Protein AF-A0A258JMI0-F1 (afdb_monomer_lite)

pLDDT: mean 79.86, std 10.84, range [43.72, 93.88]

Sequence (176 aa):
MKISEAKYNTIFIDKFSANETQFHSEFARIIKEYGYSEEIKIDFYKTAFKQIIKSYDEFANKNEFNYNYIANMYNIFIDALIVDNISTRDIELDLAEFISKKPSSFLNSDAFIPDNKYYNQNTKYGRKKAREQAMRNYQNGSPKYRAEQDNIKLWVTIIVLIFVAVFYWLKSKLEG

Foldseek 3Di:
DDQDPVLLLCLCCVVLVHDSVVLVVVVVVQCVVPNDDPVSVVVSSVVSLVVSLVVLVVPDPLDVVSLVSSLVSLVSVLVSCVVVPHDCVVSVVVSVVSVVPNPCVNVPVLPQDQDDDQFDCVDPVSVVVVVVSVVVSLVVHRPVVVVVVVVVVVVVVVVVVVVVVVVVVVVVVVVD

Radius of gyration: 26.85 Å; chains: 1; bounding box: 51×44×91 Å

Structure (mmCIF, N/CA/C/O backbone):
data_AF-A0A258JMI0-F1
#
_entry.id   AF-A0A258JMI0-F1
#
loop_
_atom_site.group_PDB
_atom_site.id
_atom_site.type_symbol
_atom_site.label_atom_id
_atom_site.label_alt_id
_atom_site.label_comp_id
_atom_site.label_asym_id
_atom_site.label_entity_id
_atom_site.label_seq_id
_atom_site.pdbx_PDB_ins_code
_atom_site.Cartn_x
_atom_site.Cartn_y
_atom_site.Cartn_z
_atom_site.occupancy
_atom_site.B_iso_or_equiv
_atom_site.auth_seq_id
_atom_site.auth_comp_id
_atom_site.auth_asym_id
_atom_site.auth_atom_id
_atom_site.pdbx_PDB_model_num
ATOM 1 N N . MET A 1 1 ? -23.131 6.864 10.864 1.00 55.34 1 MET A N 1
ATOM 2 C CA . MET A 1 1 ? -22.465 6.215 9.712 1.00 55.34 1 MET A CA 1
ATOM 3 C C . MET A 1 1 ? -21.737 4.994 10.249 1.00 55.34 1 MET A C 1
ATOM 5 O O . MET A 1 1 ? -21.308 5.082 11.388 1.00 55.34 1 MET A O 1
ATOM 9 N N . LYS A 1 2 ? -21.702 3.857 9.543 1.00 62.00 2 LYS A N 1
ATOM 10 C CA . LYS A 1 2 ? -21.038 2.640 10.043 1.00 62.00 2 LYS A CA 1
ATOM 11 C C . LYS A 1 2 ? -19.778 2.380 9.235 1.00 62.00 2 LYS A C 1
ATOM 13 O O . LYS A 1 2 ? -19.871 2.066 8.053 1.00 62.00 2 LYS A O 1
ATOM 18 N N . ILE A 1 3 ? -18.633 2.467 9.884 1.00 66.19 3 ILE A N 1
ATOM 19 C CA . ILE A 1 3 ? -17.345 2.044 9.362 1.00 66.19 3 ILE A CA 1
ATOM 20 C C . ILE A 1 3 ? -17.305 0.530 9.299 1.00 66.19 3 ILE A C 1
ATOM 22 O O . ILE A 1 3 ? -17.565 -0.168 10.285 1.00 66.19 3 ILE A O 1
ATOM 26 N N . SER A 1 4 ? -16.934 0.016 8.131 1.00 78.50 4 SER A N 1
ATOM 27 C CA . SER A 1 4 ? -16.693 -1.409 7.953 1.00 78.50 4 SER A CA 1
ATOM 28 C C . SER A 1 4 ? -15.372 -1.799 8.614 1.00 78.50 4 SER A C 1
ATOM 30 O O . SER A 1 4 ? -14.307 -1.644 8.028 1.00 78.50 4 SER A O 1
ATOM 32 N N . GLU A 1 5 ? -15.436 -2.321 9.840 1.00 76.69 5 GLU A N 1
ATOM 33 C CA . GLU A 1 5 ? -14.255 -2.771 10.595 1.00 76.69 5 GLU A CA 1
ATOM 34 C C . GLU A 1 5 ? -13.388 -3.734 9.787 1.00 76.69 5 GLU A C 1
ATOM 36 O O . GLU A 1 5 ? -12.180 -3.555 9.671 1.00 76.69 5 GLU A O 1
ATOM 41 N N . ALA A 1 6 ? -14.043 -4.704 9.145 1.00 83.38 6 ALA A N 1
ATOM 42 C CA . ALA A 1 6 ? -13.390 -5.692 8.306 1.00 83.38 6 ALA A CA 1
ATOM 43 C C . ALA A 1 6 ? -12.595 -5.034 7.171 1.00 83.38 6 ALA A C 1
ATOM 45 O O . ALA A 1 6 ? -11.452 -5.403 6.939 1.00 83.38 6 ALA A O 1
ATOM 46 N N . LYS A 1 7 ? -13.157 -4.014 6.510 1.00 83.69 7 LYS A N 1
ATOM 47 C CA . LYS A 1 7 ? -12.486 -3.298 5.417 1.00 83.69 7 LYS A CA 1
ATOM 48 C C . LYS A 1 7 ? -11.201 -2.620 5.891 1.00 83.69 7 LYS A C 1
ATOM 50 O O . LYS A 1 7 ? -10.174 -2.769 5.234 1.00 83.69 7 LYS A O 1
ATOM 55 N N . TYR A 1 8 ? -11.236 -1.900 7.014 1.00 86.00 8 TYR A N 1
ATOM 56 C CA . TYR A 1 8 ? -10.031 -1.244 7.532 1.00 86.00 8 TYR A CA 1
ATOM 57 C C . TYR A 1 8 ? -9.019 -2.270 8.033 1.00 86.00 8 TYR A C 1
ATOM 59 O O . TYR A 1 8 ? -7.849 -2.160 7.685 1.00 86.00 8 TYR A O 1
ATOM 67 N N . ASN A 1 9 ? -9.450 -3.313 8.743 1.00 84.25 9 ASN A N 1
ATOM 68 C CA . ASN A 1 9 ? -8.551 -4.378 9.191 1.00 84.25 9 ASN A CA 1
ATOM 69 C C . ASN A 1 9 ? -7.850 -5.048 8.000 1.00 84.25 9 ASN A C 1
ATOM 71 O O . ASN A 1 9 ? -6.634 -5.195 8.020 1.00 84.25 9 ASN A O 1
ATOM 75 N N . THR A 1 10 ? -8.576 -5.350 6.920 1.00 86.88 10 THR A N 1
ATOM 76 C CA . THR A 1 10 ? -7.999 -5.845 5.661 1.00 86.88 10 THR A CA 1
ATOM 77 C C . THR A 1 10 ? -6.978 -4.868 5.076 1.00 86.88 10 THR A C 1
ATOM 79 O O . THR A 1 10 ? -5.925 -5.290 4.609 1.00 86.88 10 THR A O 1
ATOM 82 N N . ILE A 1 11 ? -7.231 -3.557 5.109 1.00 87.06 11 ILE A N 1
ATOM 83 C CA . ILE A 1 11 ? -6.248 -2.565 4.649 1.00 87.06 11 ILE A CA 1
ATOM 84 C C . ILE A 1 11 ? -4.974 -2.634 5.501 1.00 87.06 11 ILE A C 1
ATOM 86 O O . ILE A 1 11 ? -3.879 -2.738 4.951 1.00 87.06 11 ILE A O 1
ATOM 90 N N . PHE A 1 12 ? -5.096 -2.638 6.827 1.00 85.50 12 PHE A N 1
ATOM 91 C CA . PHE A 1 12 ? -3.939 -2.687 7.720 1.00 85.50 12 PHE A CA 1
ATOM 92 C C . PHE A 1 12 ? -3.149 -3.989 7.584 1.00 85.50 12 PHE A C 1
ATOM 94 O O . PHE A 1 12 ? -1.931 -3.955 7.419 1.00 85.50 12 PHE A O 1
ATOM 101 N N . ILE A 1 13 ? -3.833 -5.128 7.606 1.00 83.06 13 ILE A N 1
ATOM 102 C CA . ILE A 1 13 ? -3.207 -6.450 7.601 1.00 83.06 13 ILE A CA 1
ATOM 103 C C . ILE A 1 13 ? -2.677 -6.780 6.201 1.00 83.06 13 ILE A C 1
ATOM 105 O O . ILE A 1 13 ? -1.485 -7.029 6.038 1.00 83.06 13 ILE A O 1
ATOM 109 N N . ASP A 1 14 ? -3.520 -6.701 5.169 1.00 81.25 14 ASP A N 1
ATOM 110 C CA . ASP A 1 14 ? -3.170 -7.214 3.840 1.00 81.25 14 ASP A CA 1
ATOM 111 C C . ASP A 1 14 ? -2.443 -6.182 2.981 1.00 81.25 14 ASP A C 1
ATOM 113 O O . ASP A 1 14 ? -1.528 -6.525 2.231 1.00 81.25 14 ASP A O 1
ATOM 117 N N . LYS A 1 15 ? -2.866 -4.912 3.031 1.00 79.38 15 LYS A N 1
ATOM 118 C CA . LYS A 1 15 ? -2.265 -3.860 2.192 1.00 79.38 15 LYS A CA 1
ATOM 119 C C . LYS A 1 15 ? -1.055 -3.240 2.859 1.00 79.38 15 LYS A C 1
ATOM 121 O O . LYS A 1 15 ? -0.088 -2.936 2.166 1.00 79.38 15 LYS A O 1
ATOM 126 N N . PHE A 1 16 ? -1.099 -3.059 4.176 1.00 81.50 16 PHE A N 1
ATOM 127 C CA . PHE A 1 16 ? -0.031 -2.396 4.918 1.00 81.50 16 PHE A CA 1
ATOM 128 C C . PHE A 1 16 ? 0.886 -3.352 5.679 1.00 81.50 16 PHE A C 1
ATOM 130 O O . PHE A 1 16 ? 1.858 -2.893 6.272 1.00 81.50 16 PHE A O 1
ATOM 137 N N . SER A 1 17 ? 0.637 -4.666 5.599 1.00 79.50 17 SER A N 1
ATOM 138 C CA . SER A 1 17 ? 1.459 -5.700 6.246 1.00 79.50 17 SER A CA 1
ATOM 139 C C . SER A 1 17 ? 1.631 -5.471 7.754 1.00 79.50 17 SER A C 1
ATOM 141 O O . SER A 1 17 ? 2.685 -5.762 8.323 1.00 79.50 17 SER A O 1
ATOM 143 N N . ALA A 1 18 ? 0.608 -4.913 8.405 1.00 75.25 18 ALA A N 1
ATOM 144 C CA . ALA A 1 18 ? 0.616 -4.652 9.835 1.00 75.25 18 ALA A CA 1
ATOM 145 C C . ALA A 1 18 ? 0.469 -5.952 10.640 1.00 75.25 18 ALA A C 1
ATOM 147 O O . ALA A 1 18 ? -0.135 -6.928 10.196 1.00 75.25 18 ALA A O 1
ATOM 148 N N . ASN A 1 19 ? 0.991 -5.949 11.866 1.00 84.25 19 ASN A N 1
ATOM 149 C CA . ASN A 1 19 ? 0.820 -7.065 12.788 1.00 84.25 19 ASN A CA 1
ATOM 150 C C . ASN A 1 19 ? -0.614 -7.081 13.344 1.00 84.25 19 ASN A C 1
ATOM 152 O O . ASN A 1 19 ? -0.974 -6.240 14.169 1.00 84.25 19 ASN A O 1
ATOM 156 N N . GLU A 1 20 ? -1.406 -8.061 12.907 1.00 80.12 20 GLU A N 1
ATOM 157 C CA . GLU A 1 20 ? -2.807 -8.242 13.303 1.00 80.12 20 GLU A CA 1
ATOM 158 C C . GLU A 1 20 ? -2.989 -8.300 14.826 1.00 80.12 20 GLU A C 1
ATOM 160 O O . GLU A 1 20 ? -3.845 -7.610 15.381 1.00 80.12 20 GLU A O 1
ATOM 165 N N . THR A 1 21 ? -2.153 -9.079 15.518 1.00 80.75 21 THR A N 1
ATOM 166 C CA . THR A 1 21 ? -2.252 -9.265 16.970 1.00 80.75 21 THR A CA 1
ATOM 167 C C . THR A 1 21 ? -2.055 -7.950 17.712 1.00 80.75 21 THR A C 1
ATOM 169 O O . THR A 1 21 ? -2.851 -7.622 18.589 1.00 80.75 21 THR A O 1
ATOM 172 N N . GLN A 1 22 ? -1.020 -7.186 17.350 1.00 82.69 22 GLN A N 1
ATOM 173 C CA . GLN A 1 22 ? -0.733 -5.893 17.980 1.00 82.69 22 GLN A CA 1
ATOM 174 C C . GLN A 1 22 ? -1.838 -4.874 17.699 1.00 82.69 22 GLN A C 1
ATOM 176 O O . GLN A 1 22 ? -2.261 -4.143 18.594 1.00 82.69 22 GLN A O 1
ATOM 181 N N . PHE A 1 23 ? -2.335 -4.850 16.465 1.00 85.38 23 PHE A N 1
ATOM 182 C CA . PHE A 1 23 ? -3.389 -3.939 16.054 1.00 85.38 23 PHE A CA 1
ATOM 183 C C . PHE A 1 23 ? -4.688 -4.181 16.837 1.00 85.38 23 PHE A C 1
ATOM 185 O O . PHE A 1 23 ? -5.231 -3.261 17.449 1.00 85.38 23 PHE A O 1
ATOM 192 N N . HIS A 1 24 ? -5.151 -5.431 16.897 1.00 84.56 24 HIS A N 1
ATOM 193 C CA . HIS A 1 24 ? -6.362 -5.780 17.637 1.00 84.56 24 HIS A CA 1
ATOM 194 C C . HIS A 1 24 ? -6.199 -5.600 19.153 1.00 84.56 24 HIS A C 1
ATOM 196 O O . HIS A 1 24 ? -7.140 -5.149 19.810 1.00 84.56 24 HIS A O 1
ATOM 202 N N . SER A 1 25 ? -5.022 -5.900 19.722 1.00 86.69 25 SER A N 1
ATOM 203 C CA . SER A 1 25 ? -4.783 -5.693 21.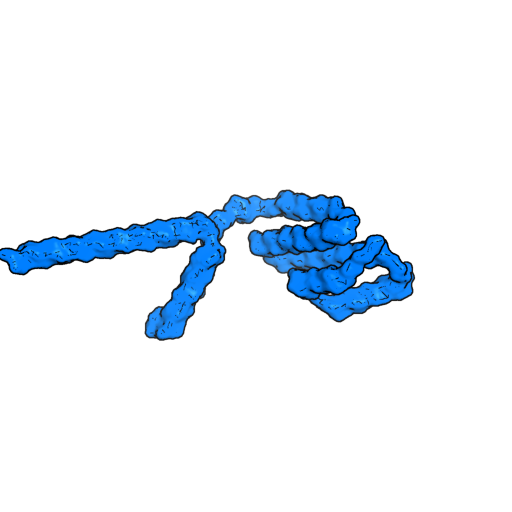155 1.00 86.69 25 SER A CA 1
ATOM 204 C C . SER A 1 25 ? -4.822 -4.218 21.545 1.00 86.69 25 SER A C 1
ATOM 206 O O . SER A 1 25 ? -5.418 -3.872 22.565 1.00 86.69 25 SER A O 1
ATOM 208 N N . GLU A 1 26 ? -4.232 -3.342 20.728 1.00 86.44 26 GLU A N 1
ATOM 209 C CA . GLU A 1 26 ? -4.255 -1.899 20.977 1.00 86.44 26 GLU A CA 1
ATOM 210 C C . GLU A 1 26 ? -5.657 -1.321 20.814 1.00 86.44 26 GLU A C 1
ATOM 212 O O . GLU A 1 26 ? -6.092 -0.522 21.643 1.00 86.44 26 GLU A O 1
ATOM 217 N N . PHE A 1 27 ? -6.409 -1.782 19.812 1.00 86.38 27 PHE A N 1
ATOM 218 C CA . PHE A 1 27 ? -7.797 -1.365 19.662 1.00 86.38 27 PHE A CA 1
ATOM 219 C C . PHE A 1 27 ? -8.631 -1.755 20.886 1.00 86.38 27 PHE A C 1
ATOM 221 O O . PHE A 1 27 ? -9.297 -0.910 21.482 1.00 86.38 27 PHE A O 1
ATOM 228 N N . ALA A 1 28 ? -8.536 -3.013 21.329 1.00 88.94 28 ALA A N 1
ATOM 229 C CA . ALA A 1 28 ? -9.245 -3.492 22.513 1.00 88.94 28 ALA A CA 1
ATOM 230 C C . ALA A 1 28 ? -8.880 -2.693 23.777 1.00 88.94 28 ALA A C 1
ATOM 232 O O . ALA A 1 28 ? -9.755 -2.392 24.593 1.00 88.94 28 ALA A O 1
ATOM 233 N N . ARG A 1 29 ? -7.604 -2.315 23.928 1.00 90.88 29 ARG A N 1
ATOM 234 C CA . ARG A 1 29 ? -7.133 -1.463 25.027 1.00 90.88 29 ARG A CA 1
ATOM 235 C C . ARG A 1 29 ? -7.783 -0.079 24.989 1.00 90.88 29 ARG A C 1
ATOM 237 O O . ARG A 1 29 ? -8.327 0.347 26.004 1.00 90.88 29 ARG A O 1
ATOM 244 N N . ILE A 1 30 ? -7.795 0.586 23.835 1.00 84.81 30 ILE A N 1
ATOM 245 C CA . ILE A 1 30 ? -8.394 1.921 23.671 1.00 84.81 30 ILE A CA 1
ATOM 246 C C . ILE A 1 30 ? -9.897 1.891 23.959 1.00 84.81 30 ILE A C 1
ATOM 248 O O . ILE A 1 30 ? -10.396 2.740 24.693 1.00 84.81 30 ILE A O 1
ATOM 252 N N . ILE A 1 31 ? -10.616 0.881 23.461 1.00 90.06 31 ILE A N 1
ATOM 253 C CA . ILE A 1 31 ? -12.048 0.725 23.750 1.00 90.06 31 ILE A CA 1
ATOM 254 C C . ILE A 1 31 ? -12.300 0.524 25.249 1.00 90.06 31 ILE A C 1
ATOM 256 O O . ILE A 1 31 ? -13.277 1.044 25.785 1.00 90.06 31 ILE A O 1
ATOM 260 N N . LYS A 1 32 ? -11.418 -0.196 25.951 1.00 89.56 32 LYS A N 1
ATOM 261 C CA . LYS A 1 32 ? -11.518 -0.373 27.404 1.00 89.56 32 LYS A CA 1
ATOM 262 C C . LYS A 1 32 ? -11.271 0.930 28.172 1.00 89.56 32 LYS A C 1
ATOM 264 O O . LYS A 1 32 ? -11.924 1.154 29.186 1.00 89.56 32 LYS A O 1
ATOM 269 N N . GLU A 1 33 ? -10.323 1.748 27.725 1.00 89.12 33 GLU A N 1
ATOM 270 C CA . GLU A 1 33 ? -9.931 2.995 28.395 1.00 89.12 33 GLU A CA 1
ATOM 271 C C . GLU A 1 33 ? -10.929 4.139 28.149 1.00 89.12 33 GLU A C 1
ATOM 273 O O . GLU A 1 33 ? -11.230 4.893 29.073 1.00 89.12 33 GLU A O 1
ATOM 278 N N . TYR A 1 34 ? -11.471 4.248 26.934 1.00 84.62 34 TYR A N 1
ATOM 279 C CA . TYR A 1 34 ? -12.234 5.422 26.490 1.00 84.62 34 TYR A CA 1
ATOM 280 C C . TYR A 1 34 ? -13.684 5.120 26.083 1.00 84.62 34 TYR A C 1
ATOM 282 O O . TYR A 1 34 ? -14.459 6.041 25.828 1.00 84.62 34 TYR A O 1
ATOM 290 N N . GLY A 1 35 ? -14.078 3.844 26.057 1.00 84.88 35 GLY A N 1
ATOM 291 C CA . GLY A 1 35 ? -15.371 3.403 25.538 1.00 84.88 35 GLY A CA 1
ATOM 292 C C . GLY A 1 35 ? -15.391 3.292 24.011 1.00 84.88 35 GLY A C 1
ATOM 293 O O . GLY A 1 35 ? -14.487 3.745 23.311 1.00 84.88 35 GLY A O 1
ATOM 294 N N . TYR A 1 36 ? -16.437 2.654 23.478 1.00 88.00 36 TYR A N 1
ATOM 295 C CA . TYR A 1 36 ? -16.634 2.551 22.033 1.00 88.00 36 TYR A CA 1
ATOM 296 C C . TYR A 1 36 ? -17.445 3.733 21.507 1.00 88.00 36 TYR A C 1
ATOM 298 O O . TYR A 1 36 ? -18.614 3.901 21.859 1.00 88.00 36 TYR A O 1
ATOM 306 N N . SER A 1 37 ? -16.843 4.499 20.600 1.00 87.75 37 SER A N 1
ATOM 307 C CA . SER A 1 37 ? -17.541 5.431 19.719 1.00 87.75 37 SER A CA 1
ATOM 308 C C . SER A 1 37 ? -16.992 5.321 18.298 1.00 87.75 37 SER A C 1
ATOM 310 O O . SER A 1 37 ? -15.872 4.856 18.072 1.00 87.75 37 SER A O 1
ATOM 312 N N . GLU A 1 38 ? -17.792 5.754 17.326 1.00 85.12 38 GLU A N 1
ATOM 313 C CA . GLU A 1 38 ? -17.370 5.768 15.924 1.00 85.12 38 GLU A CA 1
ATOM 314 C C . GLU A 1 38 ? -16.188 6.725 15.700 1.00 85.12 38 GLU A C 1
ATOM 316 O O . GLU A 1 38 ? -15.287 6.432 14.923 1.00 85.12 38 GLU A O 1
ATOM 321 N N . GLU A 1 39 ? -16.157 7.838 16.432 1.00 87.56 39 GLU A N 1
ATOM 322 C CA . GLU A 1 39 ? -15.077 8.828 16.394 1.00 87.56 39 GLU A CA 1
ATOM 323 C C . GLU A 1 39 ? -13.758 8.228 16.892 1.00 87.56 39 GLU A C 1
ATOM 325 O O . GLU A 1 39 ? -12.750 8.307 16.195 1.00 87.56 39 GLU A O 1
ATOM 330 N N . ILE A 1 40 ? -13.782 7.523 18.030 1.00 86.81 40 ILE A N 1
ATOM 331 C CA . ILE A 1 40 ? -12.604 6.829 18.579 1.00 86.81 40 ILE A CA 1
ATOM 332 C C . ILE A 1 40 ? -12.087 5.780 17.593 1.00 86.81 40 ILE A C 1
ATOM 334 O O . ILE A 1 40 ? -10.880 5.614 17.422 1.00 86.81 40 ILE A O 1
ATOM 338 N N . LYS A 1 41 ? -12.993 5.078 16.908 1.00 86.62 41 LYS A N 1
ATOM 339 C CA . LYS A 1 41 ? -12.631 4.090 15.891 1.00 86.62 41 LYS A CA 1
ATOM 340 C C . LYS A 1 41 ? -11.948 4.732 14.681 1.00 86.62 41 LYS A C 1
ATOM 342 O O . LYS A 1 41 ? -10.926 4.220 14.225 1.00 86.62 41 LYS A O 1
ATOM 347 N N . ILE A 1 42 ? -12.465 5.858 14.183 1.00 88.38 42 ILE A N 1
ATOM 348 C CA . ILE A 1 42 ? -11.826 6.630 13.101 1.00 88.38 42 ILE A CA 1
ATOM 349 C C . ILE A 1 42 ? -10.433 7.084 13.525 1.00 88.38 42 ILE A C 1
ATOM 351 O O . ILE A 1 42 ? -9.471 6.895 12.777 1.00 88.38 42 ILE A O 1
ATOM 355 N N . ASP A 1 43 ? -10.324 7.663 14.716 1.00 89.19 43 ASP A N 1
ATOM 356 C CA . ASP A 1 43 ? -9.069 8.197 15.235 1.00 89.19 43 ASP A CA 1
ATOM 357 C C . ASP A 1 43 ? -8.030 7.100 15.433 1.00 89.19 43 ASP A C 1
ATOM 359 O O . ASP A 1 43 ? -6.863 7.286 15.078 1.00 89.19 43 ASP A O 1
ATOM 363 N N . PHE A 1 44 ? -8.449 5.927 15.909 1.00 90.62 44 PHE A N 1
ATOM 364 C CA . PHE A 1 44 ? -7.585 4.760 15.991 1.00 90.62 44 PHE A CA 1
ATOM 365 C C . PHE A 1 44 ? -7.032 4.368 14.616 1.00 90.62 44 PHE A C 1
ATOM 367 O O . PHE A 1 44 ? -5.816 4.253 14.461 1.00 90.62 44 PHE A O 1
ATOM 374 N N . TYR A 1 45 ? -7.889 4.234 13.597 1.00 89.75 45 TYR A N 1
ATOM 375 C CA . TYR A 1 45 ? -7.440 3.892 12.245 1.00 89.75 45 TYR A CA 1
ATOM 376 C C . TYR A 1 45 ? -6.500 4.947 11.661 1.00 89.75 45 TYR A C 1
ATOM 378 O O . TYR A 1 45 ? -5.441 4.603 11.136 1.00 89.75 45 TYR A O 1
ATOM 386 N N . LYS A 1 46 ? -6.833 6.235 11.781 1.00 90.69 46 LYS A N 1
ATOM 387 C CA . LYS A 1 46 ? -5.961 7.324 11.313 1.00 90.69 46 LYS A CA 1
ATOM 388 C C . LYS A 1 46 ? -4.605 7.298 12.022 1.00 90.69 46 LYS A C 1
ATOM 390 O O . LYS A 1 46 ? -3.572 7.450 11.372 1.00 90.69 46 LYS A O 1
ATOM 395 N N . THR A 1 47 ? -4.594 7.069 13.332 1.00 91.19 47 THR A N 1
ATOM 396 C CA . THR A 1 47 ? -3.365 7.019 14.136 1.00 91.19 47 THR A CA 1
ATOM 397 C C . THR A 1 47 ? -2.500 5.818 13.767 1.00 91.19 47 THR A C 1
ATOM 399 O O . THR A 1 47 ? -1.301 5.974 13.533 1.00 91.19 47 THR A O 1
ATOM 402 N N . ALA A 1 48 ? -3.097 4.632 13.646 1.00 90.50 48 ALA A N 1
ATOM 403 C CA . ALA A 1 48 ? -2.388 3.426 13.235 1.00 90.50 48 ALA A CA 1
ATOM 404 C C . ALA A 1 48 ? -1.774 3.579 11.838 1.00 90.50 48 ALA A C 1
ATOM 406 O O . ALA A 1 48 ? -0.614 3.223 11.628 1.00 90.50 48 ALA A O 1
ATOM 407 N N . PHE A 1 49 ? -2.516 4.177 10.901 1.00 92.12 49 PHE A N 1
ATOM 408 C CA . PHE A 1 49 ? -2.013 4.483 9.563 1.00 92.12 49 PHE A CA 1
ATOM 409 C C . PHE A 1 49 ? -0.791 5.399 9.617 1.00 92.12 49 PHE A C 1
ATOM 411 O O . PHE A 1 49 ? 0.257 5.054 9.072 1.00 92.12 49 PHE A O 1
ATOM 418 N N . LYS A 1 50 ? -0.886 6.519 10.340 1.00 90.94 50 LYS A N 1
ATOM 419 C CA . LYS A 1 50 ? 0.228 7.465 10.498 1.00 90.94 50 LYS A CA 1
ATOM 420 C C . LYS A 1 50 ? 1.468 6.805 11.091 1.00 90.94 50 LYS A C 1
ATOM 422 O O . LYS A 1 50 ? 2.574 7.054 10.618 1.00 90.94 50 LYS A O 1
ATOM 427 N N . GLN A 1 51 ? 1.292 5.938 12.086 1.00 87.25 51 GLN A N 1
ATOM 428 C CA . GLN A 1 51 ? 2.406 5.224 12.702 1.00 87.25 51 GLN A CA 1
ATOM 429 C C . GLN A 1 51 ? 3.091 4.272 11.716 1.00 87.25 51 GLN A C 1
ATOM 431 O O . GLN A 1 51 ? 4.319 4.240 11.659 1.00 87.25 51 GLN A O 1
ATOM 436 N N . ILE A 1 52 ? 2.318 3.542 10.907 1.00 86.12 52 ILE A N 1
ATOM 437 C CA . ILE A 1 52 ? 2.859 2.660 9.867 1.00 86.12 52 ILE A CA 1
ATOM 438 C C . ILE A 1 52 ? 3.640 3.465 8.830 1.00 86.12 52 ILE A C 1
ATOM 440 O O . ILE A 1 52 ? 4.782 3.118 8.536 1.00 86.12 52 ILE A O 1
ATOM 444 N N . ILE A 1 53 ? 3.063 4.554 8.311 1.00 87.56 53 ILE A N 1
ATOM 445 C CA . ILE A 1 53 ? 3.748 5.409 7.334 1.00 87.56 53 ILE A CA 1
ATOM 446 C C . ILE A 1 53 ? 5.044 5.969 7.913 1.00 87.56 53 ILE A C 1
ATOM 448 O O . ILE A 1 53 ? 6.073 5.910 7.248 1.00 87.56 53 ILE A O 1
ATOM 452 N N . LYS A 1 54 ? 5.020 6.448 9.160 1.00 85.62 54 LYS A N 1
ATOM 453 C CA . LYS A 1 54 ? 6.214 6.946 9.846 1.00 85.62 54 LYS A CA 1
ATOM 454 C C . LYS A 1 54 ? 7.303 5.876 9.932 1.00 85.62 54 LYS A C 1
ATOM 456 O O . LYS A 1 54 ? 8.445 6.148 9.582 1.00 85.62 54 LYS A O 1
ATOM 461 N N . SER A 1 55 ? 6.957 4.657 10.348 1.00 79.12 55 SER A N 1
ATOM 462 C CA . SER A 1 55 ? 7.917 3.551 10.381 1.00 79.12 55 SER A CA 1
ATOM 463 C C . SER A 1 55 ? 8.466 3.244 8.987 1.00 79.12 55 SER A C 1
ATOM 465 O O . SER A 1 55 ? 9.672 3.084 8.831 1.00 79.12 55 SER A O 1
ATOM 467 N N . TYR A 1 56 ? 7.623 3.217 7.954 1.00 75.38 56 TYR A N 1
ATOM 468 C CA . TYR A 1 56 ? 8.105 3.030 6.586 1.00 75.38 56 TYR A CA 1
ATOM 469 C C . TYR A 1 56 ? 9.032 4.156 6.129 1.00 75.38 56 TYR A C 1
ATOM 471 O O . TYR A 1 56 ? 10.046 3.852 5.518 1.00 75.38 56 TYR A O 1
ATOM 479 N N . ASP A 1 57 ? 8.742 5.418 6.437 1.00 72.81 57 ASP A N 1
ATOM 480 C CA . ASP A 1 57 ? 9.602 6.554 6.078 1.00 72.81 57 ASP A CA 1
ATOM 481 C C . ASP A 1 57 ? 10.966 6.500 6.798 1.00 72.81 57 ASP A C 1
ATOM 483 O O . ASP A 1 57 ? 12.000 6.825 6.217 1.00 72.81 57 ASP A O 1
ATOM 487 N N . GLU A 1 58 ? 10.993 6.005 8.041 1.00 75.44 58 GLU A N 1
ATOM 488 C CA . GLU A 1 58 ? 12.218 5.815 8.831 1.00 75.44 58 GLU A CA 1
ATOM 489 C C . GLU A 1 58 ? 13.063 4.613 8.363 1.00 75.44 58 GLU A C 1
ATOM 491 O O . GLU A 1 58 ? 14.294 4.695 8.344 1.00 75.44 58 GLU A O 1
ATOM 496 N N . PHE A 1 59 ? 12.430 3.497 7.976 1.00 60.44 59 PHE A N 1
ATOM 497 C CA . PHE A 1 59 ? 13.115 2.258 7.569 1.00 60.44 59 PHE A CA 1
ATOM 498 C C . PHE A 1 59 ? 13.361 2.141 6.062 1.00 60.44 59 PHE A C 1
ATOM 500 O O . PHE A 1 59 ? 14.203 1.348 5.626 1.00 60.44 59 PHE A O 1
ATOM 507 N N . ALA A 1 60 ? 12.638 2.897 5.240 1.00 56.31 60 ALA A N 1
ATOM 508 C CA . ALA A 1 60 ? 12.830 2.886 3.805 1.00 56.31 60 ALA A CA 1
ATOM 509 C C . ALA A 1 60 ? 14.206 3.462 3.466 1.00 56.31 60 ALA A C 1
ATOM 511 O O . ALA A 1 60 ? 14.468 4.655 3.613 1.00 56.31 60 ALA A O 1
ATOM 512 N N . ASN A 1 61 ? 15.071 2.626 2.883 1.00 55.62 61 ASN A N 1
ATOM 513 C CA . ASN A 1 61 ? 16.143 3.128 2.029 1.00 55.62 61 ASN A CA 1
ATOM 514 C C . ASN A 1 61 ? 15.495 4.114 1.055 1.00 55.62 61 ASN A C 1
ATOM 516 O O . ASN A 1 61 ? 14.594 3.705 0.321 1.00 55.62 61 ASN A O 1
ATOM 520 N N . LYS A 1 62 ? 15.898 5.391 1.102 1.00 65.75 62 LYS A N 1
ATOM 521 C CA . LYS A 1 62 ? 15.359 6.486 0.282 1.00 65.75 62 LYS A CA 1
ATOM 522 C C . LYS A 1 62 ? 15.589 6.175 -1.198 1.00 65.75 62 LYS A C 1
ATOM 524 O O . LYS A 1 62 ? 16.526 6.674 -1.813 1.00 65.75 62 LYS A O 1
ATOM 529 N N . ASN A 1 63 ? 14.758 5.311 -1.759 1.00 67.88 63 ASN A N 1
ATOM 530 C CA . ASN A 1 63 ? 14.708 4.942 -3.157 1.00 67.88 63 ASN A CA 1
ATOM 531 C C . ASN A 1 63 ? 13.290 5.203 -3.672 1.00 67.88 63 ASN A C 1
ATOM 533 O O . ASN A 1 63 ? 12.327 5.286 -2.906 1.00 67.88 63 ASN A O 1
ATOM 537 N N . GLU A 1 64 ? 13.163 5.359 -4.982 1.00 69.56 64 GLU A N 1
ATOM 538 C CA . GLU A 1 64 ? 11.892 5.757 -5.576 1.00 69.56 64 GLU A CA 1
ATOM 539 C C . GLU A 1 64 ? 10.787 4.710 -5.392 1.00 69.56 64 GLU A C 1
ATOM 541 O O . GLU A 1 64 ? 9.614 5.060 -5.281 1.00 69.56 64 GLU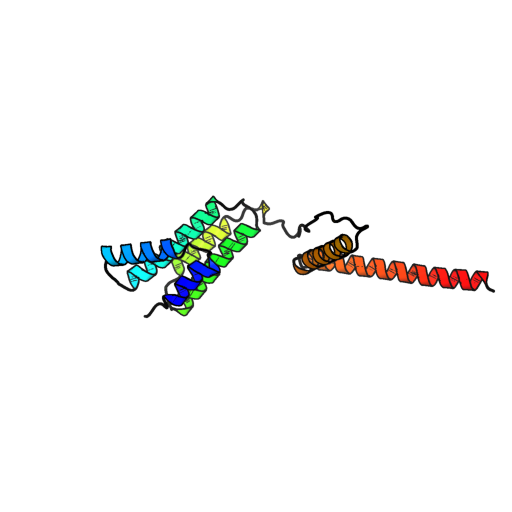 A O 1
ATOM 546 N N . PHE A 1 65 ? 11.148 3.427 -5.317 1.00 71.94 65 PHE A N 1
ATOM 547 C CA . PHE A 1 65 ? 10.184 2.358 -5.078 1.00 71.94 65 PHE A CA 1
ATOM 548 C C . PHE A 1 65 ? 9.455 2.552 -3.745 1.00 71.94 65 PHE A C 1
ATOM 550 O O . PHE A 1 65 ? 8.227 2.560 -3.719 1.00 71.94 65 PHE A O 1
ATOM 557 N N . ASN A 1 66 ? 10.198 2.777 -2.658 1.00 76.50 66 ASN A N 1
ATOM 558 C CA . ASN A 1 66 ? 9.611 3.009 -1.340 1.00 76.50 66 ASN A CA 1
ATOM 559 C C . ASN A 1 66 ? 8.787 4.299 -1.310 1.00 76.50 66 ASN A C 1
ATOM 561 O O . ASN A 1 66 ? 7.723 4.344 -0.700 1.00 76.50 66 ASN A O 1
ATOM 565 N N . TYR A 1 67 ? 9.245 5.323 -2.028 1.00 79.81 67 TYR A N 1
ATOM 566 C CA . TYR A 1 67 ? 8.520 6.577 -2.159 1.00 79.81 67 TYR A CA 1
ATOM 567 C C . TYR A 1 67 ? 7.146 6.395 -2.823 1.00 79.81 67 TYR A C 1
ATOM 569 O O . TYR A 1 67 ? 6.115 6.787 -2.276 1.00 79.81 67 TYR A O 1
ATOM 577 N N . ASN A 1 68 ? 7.121 5.744 -3.988 1.00 81.31 68 ASN A N 1
ATOM 578 C CA . ASN A 1 68 ? 5.888 5.460 -4.721 1.00 81.31 68 ASN A CA 1
ATOM 579 C C . ASN A 1 68 ? 4.982 4.493 -3.944 1.00 81.31 68 ASN A C 1
ATOM 581 O O . ASN A 1 68 ? 3.760 4.616 -4.003 1.00 81.31 68 ASN A O 1
ATOM 585 N N . TYR A 1 69 ? 5.568 3.557 -3.195 1.00 82.94 69 TYR A N 1
ATOM 586 C CA . TYR A 1 69 ? 4.830 2.646 -2.326 1.00 82.94 69 TYR A CA 1
ATOM 587 C C . TYR A 1 69 ? 4.086 3.396 -1.214 1.00 82.94 69 TYR A C 1
ATOM 589 O O . TYR A 1 69 ? 2.880 3.207 -1.068 1.00 82.94 69 TYR A O 1
ATOM 597 N N . ILE A 1 70 ? 4.761 4.301 -0.497 1.00 85.62 70 ILE A N 1
ATOM 598 C CA . ILE A 1 70 ? 4.140 5.133 0.546 1.00 85.62 70 ILE A CA 1
ATOM 599 C C . ILE A 1 70 ? 3.026 6.007 -0.048 1.00 85.62 70 ILE A C 1
ATOM 601 O O . ILE A 1 70 ? 1.917 6.026 0.483 1.00 85.62 70 ILE A O 1
ATOM 605 N N . ALA A 1 71 ? 3.266 6.667 -1.187 1.00 86.50 71 ALA A N 1
ATOM 606 C CA . ALA A 1 71 ? 2.234 7.458 -1.867 1.00 86.50 71 ALA A CA 1
ATOM 607 C C . ALA A 1 71 ? 1.004 6.610 -2.248 1.00 86.50 71 ALA A C 1
ATOM 609 O O . ALA A 1 71 ? -0.137 7.037 -2.079 1.00 86.50 71 ALA A O 1
ATOM 610 N N . ASN A 1 72 ? 1.218 5.378 -2.714 1.00 84.06 72 ASN A N 1
ATOM 611 C CA . ASN A 1 72 ? 0.133 4.450 -3.013 1.00 84.06 72 ASN A CA 1
ATOM 612 C C . ASN A 1 72 ? -0.639 4.018 -1.751 1.00 84.06 72 ASN A C 1
ATOM 614 O O . ASN A 1 72 ? -1.860 3.888 -1.805 1.00 84.06 72 ASN A O 1
ATOM 618 N N . MET A 1 73 ? 0.035 3.834 -0.610 1.00 87.88 73 MET A N 1
ATOM 619 C CA . MET A 1 73 ? -0.632 3.531 0.665 1.00 87.88 73 MET A CA 1
ATOM 620 C C . MET A 1 73 ? -1.565 4.662 1.113 1.00 87.88 73 MET A C 1
ATOM 622 O O . MET A 1 73 ? -2.687 4.380 1.533 1.00 87.88 73 MET A O 1
ATOM 626 N N . TYR A 1 74 ? -1.143 5.923 0.967 1.00 90.69 74 TYR A N 1
ATOM 627 C CA . TYR A 1 74 ? -2.008 7.083 1.204 1.00 90.69 74 TYR A CA 1
ATOM 628 C C . TYR A 1 74 ? -3.263 7.050 0.333 1.00 90.69 74 TYR A C 1
ATOM 630 O O . TYR A 1 74 ? -4.364 7.168 0.864 1.00 90.69 74 TYR A O 1
ATOM 638 N N . ASN A 1 75 ? -3.117 6.829 -0.977 1.00 89.06 75 ASN A N 1
ATOM 639 C CA . ASN A 1 75 ? -4.260 6.779 -1.893 1.00 89.06 75 ASN A CA 1
ATOM 640 C C . ASN A 1 75 ? -5.248 5.662 -1.523 1.00 89.06 75 ASN A C 1
ATOM 642 O O . ASN A 1 75 ? -6.443 5.919 -1.419 1.00 89.06 75 ASN A O 1
ATOM 646 N N . ILE A 1 76 ? -4.755 4.452 -1.223 1.00 88.38 76 ILE A N 1
ATOM 647 C CA . ILE A 1 76 ? -5.602 3.330 -0.774 1.00 88.38 76 ILE A CA 1
ATOM 648 C C . ILE A 1 76 ? -6.402 3.707 0.482 1.00 88.38 76 ILE A C 1
ATOM 650 O O . ILE A 1 76 ? -7.577 3.354 0.600 1.00 88.38 76 ILE A O 1
ATOM 654 N N . PHE A 1 77 ? -5.775 4.406 1.431 1.00 91.44 77 PHE A N 1
ATOM 655 C CA . PHE A 1 77 ? -6.441 4.811 2.666 1.00 91.44 77 PHE A CA 1
ATOM 656 C C . PHE A 1 77 ? -7.466 5.932 2.436 1.00 91.44 77 PHE A C 1
ATOM 658 O O . PHE A 1 77 ? -8.572 5.863 2.969 1.00 91.44 77 PHE A O 1
ATOM 665 N N . ILE A 1 78 ? -7.136 6.927 1.608 1.00 91.00 78 ILE A N 1
ATOM 666 C CA . ILE A 1 78 ? -8.046 8.011 1.206 1.00 91.00 78 ILE A CA 1
ATOM 667 C C . ILE A 1 78 ? -9.290 7.434 0.523 1.00 91.00 78 ILE A C 1
ATOM 669 O O . ILE A 1 78 ? -10.405 7.742 0.940 1.00 91.00 78 ILE A O 1
ATOM 673 N N . ASP A 1 79 ? -9.121 6.534 -0.447 1.00 87.69 79 ASP A N 1
ATOM 674 C CA . ASP A 1 79 ? -10.237 5.889 -1.150 1.00 87.69 79 ASP A CA 1
ATOM 675 C C . ASP A 1 79 ? -11.160 5.143 -0.179 1.00 87.69 79 ASP A C 1
ATOM 677 O O . ASP A 1 79 ? -12.389 5.201 -0.282 1.00 87.69 79 ASP A O 1
ATOM 681 N N . ALA A 1 80 ? -10.578 4.463 0.813 1.00 88.94 80 ALA A N 1
ATOM 682 C CA . ALA A 1 80 ? -11.347 3.777 1.838 1.00 88.94 80 ALA A CA 1
ATOM 683 C C . ALA A 1 80 ? -12.202 4.750 2.664 1.00 88.94 80 ALA A C 1
ATOM 685 O O . ALA A 1 80 ? -13.388 4.471 2.862 1.00 88.94 80 ALA A O 1
ATOM 686 N N . LEU A 1 81 ? -11.633 5.884 3.080 1.00 89.62 81 LEU A N 1
ATOM 687 C CA . LEU A 1 81 ? -12.335 6.930 3.827 1.00 89.62 81 LEU A CA 1
ATOM 688 C C . LEU A 1 81 ? -13.444 7.590 2.991 1.00 89.62 81 LEU A C 1
ATOM 690 O O . LEU A 1 81 ? -14.541 7.794 3.510 1.00 89.62 81 LEU A O 1
ATOM 694 N N . ILE A 1 82 ? -13.202 7.855 1.699 1.00 87.88 82 ILE A N 1
ATOM 695 C CA . ILE A 1 82 ? -14.192 8.439 0.773 1.00 87.88 82 ILE A CA 1
ATOM 696 C C . ILE A 1 82 ? -15.411 7.531 0.626 1.00 87.88 82 ILE A C 1
ATOM 698 O O . ILE A 1 82 ? -16.542 8.004 0.721 1.00 87.88 82 ILE A O 1
ATOM 702 N N . VAL A 1 83 ? -15.199 6.226 0.418 1.00 87.50 83 VAL A N 1
ATOM 703 C CA . VAL A 1 83 ? -16.296 5.248 0.286 1.00 87.50 83 VAL A CA 1
ATOM 704 C C . VAL A 1 83 ? -17.198 5.249 1.517 1.00 87.50 83 VAL A C 1
ATOM 706 O O . VAL A 1 83 ? -18.410 5.084 1.395 1.00 87.50 83 VAL A O 1
ATOM 709 N N . ASP A 1 84 ? -16.611 5.459 2.692 1.00 87.19 84 ASP A N 1
ATOM 710 C CA . ASP A 1 84 ? -17.359 5.540 3.937 1.00 87.19 84 ASP A CA 1
ATOM 711 C C . ASP A 1 84 ? -17.766 6.978 4.276 1.00 87.19 84 ASP A C 1
ATOM 713 O O . ASP A 1 84 ? -18.253 7.179 5.369 1.00 87.19 84 ASP A O 1
ATOM 717 N N . ASN A 1 85 ? -17.613 7.961 3.379 1.00 89.00 85 ASN A N 1
ATOM 718 C CA . ASN A 1 85 ? -17.970 9.377 3.557 1.00 89.00 85 ASN A CA 1
ATOM 719 C C . ASN A 1 85 ? -17.327 10.050 4.794 1.00 89.00 85 ASN A C 1
ATOM 721 O O . ASN A 1 85 ? -17.940 10.871 5.482 1.00 89.00 85 ASN A O 1
ATOM 725 N N . ILE A 1 86 ? -16.077 9.690 5.092 1.00 89.44 86 ILE A N 1
ATOM 726 C CA . ILE A 1 86 ? -15.261 10.278 6.163 1.00 89.44 86 ILE A CA 1
ATOM 727 C C . ILE A 1 86 ? -14.364 11.373 5.581 1.00 89.44 86 ILE A C 1
ATOM 729 O O . ILE A 1 86 ? -13.817 11.228 4.493 1.00 89.44 86 ILE A O 1
ATOM 733 N N . SER A 1 87 ? -14.166 12.461 6.333 1.00 91.62 87 SER A N 1
ATOM 734 C CA . SER A 1 87 ? -13.261 13.546 5.935 1.00 91.62 87 SER A CA 1
ATOM 735 C C . SER A 1 87 ? -11.816 13.060 5.742 1.00 91.62 87 SER A C 1
ATOM 737 O O . SER A 1 87 ? -11.199 12.518 6.671 1.00 91.62 87 SER A O 1
ATOM 739 N N . THR A 1 88 ? -11.278 13.320 4.547 1.00 91.94 88 THR A N 1
ATOM 740 C CA . THR A 1 88 ? -9.926 12.954 4.091 1.00 91.94 88 THR A CA 1
ATOM 741 C C . THR A 1 88 ? -8.923 14.098 4.122 1.00 91.94 88 THR A C 1
ATOM 743 O O . THR A 1 88 ? -7.730 13.847 3.966 1.00 91.94 88 THR A O 1
ATOM 746 N N . ARG A 1 89 ? -9.379 15.330 4.380 1.00 93.19 89 ARG A N 1
ATOM 747 C CA . ARG A 1 89 ? -8.587 16.565 4.256 1.00 93.19 89 ARG A CA 1
ATOM 748 C C . ARG A 1 89 ? -7.200 16.471 4.895 1.00 93.19 89 ARG A C 1
ATOM 750 O O . ARG A 1 89 ? -6.215 16.831 4.265 1.00 93.19 89 ARG A O 1
ATOM 757 N N . ASP A 1 90 ? -7.121 15.989 6.131 1.00 92.06 90 ASP A N 1
ATOM 758 C CA . ASP A 1 90 ? -5.848 15.929 6.859 1.00 92.06 90 ASP A CA 1
ATOM 759 C C . ASP A 1 90 ? -4.868 14.945 6.204 1.00 92.06 90 ASP A C 1
ATOM 761 O O . ASP A 1 90 ? -3.678 15.217 6.111 1.00 92.06 90 ASP A O 1
ATOM 765 N N . ILE A 1 91 ? -5.379 13.819 5.697 1.00 93.00 91 ILE A N 1
ATOM 766 C CA . ILE A 1 91 ? -4.574 12.778 5.048 1.00 93.00 91 ILE A CA 1
ATOM 767 C C . ILE A 1 91 ? -4.124 13.224 3.650 1.00 93.00 91 ILE A C 1
ATOM 769 O O . ILE A 1 91 ? -3.009 12.924 3.235 1.00 93.00 91 ILE A O 1
ATOM 773 N N . GLU A 1 92 ? -4.963 13.966 2.929 1.00 91.25 92 GLU A N 1
ATOM 774 C CA . GLU A 1 92 ? -4.607 14.571 1.640 1.00 91.25 92 GLU A CA 1
ATOM 775 C C . GLU A 1 92 ? -3.506 15.627 1.789 1.00 91.25 92 GLU A C 1
ATOM 777 O O . GLU A 1 92 ? -2.605 15.697 0.952 1.00 91.25 92 GLU A O 1
ATOM 782 N N . LEU A 1 93 ? -3.545 16.420 2.866 1.00 93.88 93 LEU A N 1
ATOM 783 C CA . LEU A 1 93 ? -2.475 17.360 3.202 1.00 93.88 93 LEU A CA 1
ATOM 784 C C . LEU A 1 93 ? -1.173 16.625 3.542 1.00 93.88 93 LEU A C 1
ATOM 786 O O . LEU A 1 93 ? -0.129 16.986 2.996 1.00 93.88 93 LEU A O 1
ATOM 790 N N . ASP A 1 94 ? -1.241 15.570 4.361 1.00 91.94 94 ASP A N 1
ATOM 791 C CA . ASP A 1 94 ? -0.086 14.725 4.696 1.00 91.94 94 ASP A CA 1
ATOM 792 C C . ASP A 1 94 ? 0.539 14.111 3.419 1.00 91.94 94 ASP A C 1
ATOM 794 O O . ASP A 1 94 ? 1.760 14.133 3.234 1.00 91.94 94 ASP A O 1
ATOM 798 N N . LEU A 1 95 ? -0.292 13.629 2.484 1.00 90.50 95 LEU A N 1
ATOM 799 C CA . LEU A 1 95 ? 0.148 13.123 1.180 1.00 90.50 95 LEU A CA 1
ATOM 800 C C . LEU A 1 95 ? 0.796 14.220 0.327 1.00 90.50 95 LEU A C 1
ATOM 802 O O . LEU A 1 95 ? 1.852 13.993 -0.260 1.00 90.50 95 LEU A O 1
ATOM 806 N N . ALA A 1 96 ? 0.191 15.404 0.237 1.00 88.25 96 ALA A N 1
ATOM 807 C CA . ALA A 1 96 ? 0.740 16.511 -0.542 1.00 88.25 96 ALA A CA 1
ATOM 808 C C . ALA A 1 96 ? 2.103 16.963 0.002 1.00 88.25 96 ALA A C 1
ATOM 810 O O . ALA A 1 96 ? 3.041 17.184 -0.771 1.00 88.25 96 ALA A O 1
ATOM 811 N N . GLU A 1 97 ? 2.243 17.043 1.326 1.00 90.56 97 GLU A N 1
ATOM 812 C CA . GLU A 1 97 ? 3.515 17.334 1.981 1.00 90.56 97 GLU A CA 1
ATOM 813 C C . GLU A 1 97 ? 4.550 16.246 1.669 1.00 90.56 97 GLU A C 1
ATOM 815 O O . GLU A 1 97 ? 5.667 16.563 1.250 1.00 90.56 97 GLU A O 1
ATOM 820 N N . PHE A 1 98 ? 4.182 14.968 1.790 1.00 87.50 98 PHE A N 1
ATOM 821 C CA . PHE A 1 98 ? 5.046 13.852 1.409 1.00 87.50 98 PHE A CA 1
ATOM 822 C C . PHE A 1 98 ? 5.487 13.943 -0.063 1.00 87.50 98 PHE A C 1
ATOM 824 O O . PHE A 1 98 ? 6.684 13.828 -0.348 1.00 87.50 98 PHE A O 1
ATOM 831 N N . ILE A 1 99 ? 4.553 14.231 -0.983 1.00 84.12 99 ILE A N 1
ATOM 832 C CA . ILE A 1 99 ? 4.795 14.426 -2.424 1.00 84.12 99 ILE A CA 1
ATOM 833 C C . ILE A 1 99 ? 5.798 15.563 -2.675 1.00 84.12 99 ILE A C 1
ATOM 835 O O . ILE A 1 99 ? 6.748 15.421 -3.445 1.00 84.12 99 ILE A O 1
ATOM 839 N N . SER A 1 100 ? 5.6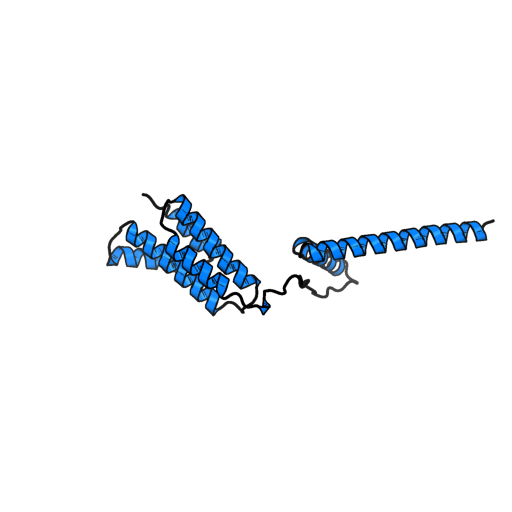32 16.688 -1.980 1.00 83.81 100 SER A N 1
ATOM 840 C CA . SER A 1 100 ? 6.510 17.857 -2.122 1.00 83.81 100 SER A CA 1
ATOM 841 C C . SER A 1 100 ? 7.955 17.583 -1.698 1.00 83.81 100 SER A C 1
ATOM 843 O O . SER A 1 100 ? 8.888 18.171 -2.243 1.00 83.81 100 SER A O 1
ATOM 845 N N . LYS A 1 101 ? 8.154 16.650 -0.760 1.00 83.25 101 LYS A N 1
ATOM 846 C CA . LYS A 1 101 ? 9.472 16.249 -0.264 1.00 83.25 101 LYS A CA 1
ATOM 847 C C . LYS A 1 101 ? 10.194 15.273 -1.191 1.00 83.25 101 LYS A C 1
ATOM 849 O O . LYS A 1 101 ? 11.315 14.900 -0.845 1.00 83.25 101 LYS A O 1
ATOM 854 N N . LYS A 1 102 ? 9.612 14.858 -2.334 1.00 75.19 102 LYS A N 1
ATOM 855 C CA . LYS A 1 102 ? 10.254 13.933 -3.291 1.00 75.19 102 LYS A CA 1
ATOM 856 C C . LYS A 1 102 ? 11.658 14.448 -3.640 1.00 75.19 102 LYS A C 1
ATOM 858 O O . LYS A 1 102 ? 11.772 15.491 -4.286 1.00 75.19 102 LYS A O 1
ATOM 863 N N . PRO A 1 103 ? 12.736 13.736 -3.262 1.00 68.12 103 PRO A N 1
ATOM 864 C CA . PRO A 1 103 ? 14.082 14.095 -3.683 1.00 68.12 103 PRO A CA 1
ATOM 865 C C . PRO A 1 103 ? 14.170 14.219 -5.206 1.00 68.12 103 PRO A C 1
ATOM 867 O O . PRO A 1 103 ? 13.741 13.328 -5.940 1.00 68.12 103 PRO A O 1
ATOM 870 N N . SER A 1 104 ? 14.779 15.300 -5.688 1.00 56.41 104 SER A N 1
ATOM 871 C CA . SER A 1 104 ? 14.999 15.549 -7.118 1.00 56.41 104 SER A CA 1
ATOM 872 C C . SER A 1 104 ? 15.913 14.513 -7.785 1.00 56.41 104 SER A C 1
ATOM 874 O O . SER A 1 104 ? 15.889 14.364 -9.003 1.00 56.41 104 SER A O 1
ATOM 876 N N . SER A 1 105 ? 16.649 13.716 -7.005 1.00 52.66 105 SER A N 1
ATOM 877 C CA . SER A 1 105 ? 17.351 12.519 -7.486 1.00 52.66 105 SER A CA 1
ATOM 878 C C . SER A 1 105 ? 16.413 11.400 -7.967 1.00 52.66 105 SER A C 1
ATOM 880 O O . SER A 1 105 ? 16.864 10.519 -8.693 1.00 52.66 105 SER A O 1
ATOM 882 N N . PHE A 1 106 ? 15.116 11.442 -7.631 1.00 51.28 106 PHE A N 1
ATOM 883 C CA . PHE A 1 106 ? 14.071 10.577 -8.201 1.00 51.28 106 PHE A CA 1
ATOM 884 C C . PHE A 1 106 ? 13.341 11.208 -9.391 1.00 51.28 106 PHE A C 1
ATOM 886 O O . PHE A 1 106 ? 12.496 10.560 -9.995 1.00 51.28 106 PHE A O 1
ATOM 893 N N . LEU A 1 107 ? 13.637 12.466 -9.738 1.00 43.72 107 LEU A N 1
ATOM 894 C CA . LEU A 1 107 ? 13.096 13.121 -10.936 1.00 43.72 107 LEU A CA 1
ATOM 895 C C . LEU A 1 107 ? 13.880 12.753 -12.211 1.00 43.72 107 LEU A C 1
ATOM 897 O O . LEU A 1 107 ? 13.613 13.306 -13.269 1.00 43.72 107 LEU A O 1
ATOM 901 N N . ASN A 1 108 ? 14.815 11.798 -12.129 1.00 44.50 108 ASN A N 1
ATOM 902 C CA . ASN A 1 108 ? 15.591 11.276 -13.259 1.00 44.50 108 ASN A CA 1
ATOM 903 C C . ASN A 1 108 ? 15.622 9.737 -13.286 1.00 44.50 108 ASN A C 1
ATOM 905 O O . ASN A 1 108 ? 16.684 9.128 -13.403 1.00 44.50 108 ASN A O 1
ATOM 909 N N . SER A 1 109 ? 14.469 9.081 -13.190 1.00 44.84 109 SER A N 1
ATOM 910 C CA . SER A 1 109 ? 14.363 7.626 -13.376 1.00 44.84 109 SER A CA 1
ATOM 911 C C . SER A 1 109 ? 13.521 7.232 -14.592 1.00 44.84 109 SER A C 1
ATOM 913 O O . SER A 1 109 ? 12.899 6.175 -14.632 1.00 44.84 109 SER A O 1
ATOM 915 N N . ASP A 1 110 ? 13.614 7.997 -15.681 1.00 50.34 110 ASP A N 1
ATOM 916 C CA . ASP A 1 110 ? 13.353 7.405 -17.003 1.00 50.34 110 ASP A CA 1
ATOM 917 C C . ASP A 1 110 ? 14.289 6.208 -17.283 1.00 50.34 110 ASP A C 1
ATOM 919 O O . ASP A 1 110 ? 14.008 5.360 -18.138 1.00 50.34 110 ASP A O 1
ATOM 923 N N . ALA A 1 111 ? 15.396 6.110 -16.538 1.00 52.38 111 ALA A N 1
ATOM 924 C CA . ALA A 1 111 ? 16.282 4.964 -16.521 1.00 52.38 111 ALA A CA 1
ATOM 925 C C . ALA A 1 111 ? 15.673 3.819 -15.696 1.00 52.38 111 ALA A C 1
ATOM 927 O O . ALA A 1 111 ? 15.980 3.634 -14.519 1.00 52.38 111 ALA A O 1
ATOM 928 N N . PHE A 1 112 ? 14.837 3.003 -16.339 1.00 57.16 112 PHE A N 1
ATOM 929 C CA . PHE A 1 112 ? 14.622 1.636 -15.878 1.00 57.16 112 PHE A CA 1
ATOM 930 C C . PHE A 1 112 ? 15.988 0.942 -15.741 1.00 57.16 112 PHE A C 1
ATOM 932 O O . PHE A 1 112 ? 16.723 0.829 -16.723 1.00 57.16 112 PHE A O 1
ATOM 939 N N . ILE A 1 113 ? 16.332 0.492 -14.531 1.00 60.56 113 ILE A N 1
ATOM 940 C CA . ILE A 1 113 ? 17.570 -0.248 -14.266 1.00 60.56 113 ILE A CA 1
ATOM 941 C C . ILE A 1 113 ? 17.242 -1.749 -14.354 1.00 60.56 113 ILE A C 1
ATOM 943 O O . ILE A 1 113 ? 16.589 -2.275 -13.451 1.00 60.56 113 ILE A O 1
ATOM 947 N N . PRO A 1 114 ? 17.649 -2.457 -15.424 1.00 64.25 114 PRO A N 1
ATOM 948 C CA . PRO A 1 114 ? 17.380 -3.885 -15.563 1.00 64.25 114 PRO A CA 1
ATOM 949 C C . PRO A 1 114 ? 18.076 -4.697 -14.464 1.00 64.25 114 PRO A C 1
ATOM 951 O O . PRO A 1 114 ? 19.253 -4.481 -14.172 1.00 64.25 114 PRO A O 1
ATOM 954 N N . ASP A 1 115 ? 17.383 -5.698 -13.910 1.00 72.19 115 ASP A N 1
ATOM 955 C CA . ASP A 1 115 ? 18.021 -6.707 -13.057 1.00 72.19 115 ASP A CA 1
ATOM 956 C C . ASP A 1 115 ? 19.031 -7.486 -13.911 1.00 72.19 115 ASP A C 1
ATOM 958 O O . ASP A 1 115 ? 18.658 -8.004 -14.970 1.00 72.19 115 ASP A O 1
ATOM 962 N N . ASN A 1 116 ? 20.288 -7.595 -13.467 1.00 72.38 116 ASN A N 1
ATOM 963 C CA . ASN A 1 116 ? 21.387 -8.200 -14.227 1.00 72.38 116 ASN A CA 1
ATOM 964 C C . ASN A 1 116 ? 22.127 -9.313 -13.458 1.00 72.38 116 ASN A C 1
ATOM 966 O O . ASN A 1 116 ? 23.353 -9.356 -13.377 1.00 72.38 116 ASN A O 1
ATOM 970 N N . LYS A 1 117 ? 21.374 -10.250 -12.877 1.00 81.94 117 LYS A N 1
ATOM 971 C CA . LYS A 1 117 ? 21.903 -11.548 -12.434 1.00 81.94 117 LYS A CA 1
ATOM 972 C C . LYS A 1 117 ? 22.524 -12.341 -13.587 1.00 81.94 117 LYS A C 1
ATOM 974 O O . LYS A 1 117 ? 21.854 -12.670 -14.562 1.00 81.94 117 LYS A O 1
ATOM 979 N N . TYR A 1 118 ? 23.786 -12.724 -13.421 1.00 80.88 118 TYR A N 1
ATOM 980 C CA . TYR A 1 118 ? 24.478 -13.622 -14.339 1.00 80.88 118 TYR A CA 1
ATOM 981 C C . TYR A 1 118 ? 24.050 -15.077 -14.114 1.00 80.88 118 TYR A C 1
ATOM 983 O O . TYR A 1 118 ? 24.220 -15.631 -13.028 1.00 80.88 118 TYR A O 1
ATOM 991 N N . TYR A 1 119 ? 23.530 -15.718 -15.163 1.00 83.06 119 TYR A N 1
ATOM 992 C CA . TYR A 1 119 ? 23.239 -17.153 -15.184 1.00 83.06 119 TYR A CA 1
ATOM 993 C C . TYR A 1 119 ? 24.199 -17.885 -16.126 1.00 83.06 119 TYR A C 1
ATOM 995 O O . TYR A 1 119 ? 24.529 -17.389 -17.203 1.00 83.06 119 TYR A O 1
ATOM 1003 N N . ASN A 1 120 ? 24.605 -19.103 -15.761 1.00 85.38 120 ASN A N 1
ATOM 1004 C CA . ASN A 1 120 ? 25.479 -19.928 -16.596 1.00 85.38 120 ASN A CA 1
ATOM 1005 C C . ASN A 1 120 ? 24.774 -20.362 -17.900 1.00 85.38 120 ASN A C 1
ATOM 1007 O O . ASN A 1 120 ? 23.945 -21.281 -17.897 1.00 85.38 120 ASN A O 1
ATOM 1011 N N . GLN A 1 121 ? 25.146 -19.739 -19.022 1.00 84.88 121 GLN A N 1
ATOM 1012 C CA . GLN A 1 121 ? 24.528 -19.955 -20.337 1.00 84.88 121 GLN A CA 1
ATOM 1013 C C . GLN A 1 121 ? 24.805 -21.339 -20.948 1.00 84.88 121 GLN A C 1
ATOM 1015 O O . GLN A 1 121 ? 24.060 -21.789 -21.826 1.00 84.88 121 GLN A O 1
ATOM 1020 N N . ASN A 1 122 ? 25.806 -22.067 -20.449 1.00 88.56 122 ASN A N 1
ATOM 1021 C CA . ASN A 1 122 ? 26.126 -23.408 -20.944 1.00 88.56 122 ASN A CA 1
ATOM 1022 C C . ASN A 1 122 ? 25.103 -24.449 -20.466 1.00 88.56 122 ASN A C 1
ATOM 1024 O O . ASN A 1 122 ? 24.913 -25.490 -21.096 1.00 88.56 122 ASN A O 1
ATOM 1028 N N . THR A 1 123 ? 24.336 -24.138 -19.420 1.00 87.50 123 THR A N 1
ATOM 1029 C CA . THR A 1 123 ? 23.309 -25.033 -18.875 1.00 87.50 123 THR A CA 1
ATOM 1030 C C . THR A 1 123 ? 21.917 -24.735 -19.437 1.00 87.50 123 THR A C 1
ATOM 1032 O O . THR A 1 123 ? 21.539 -23.581 -19.654 1.00 87.50 123 THR A O 1
ATOM 1035 N N . LYS A 1 124 ? 21.094 -25.779 -19.630 1.00 87.31 124 LYS A N 1
ATOM 1036 C CA . LYS A 1 124 ? 19.679 -25.628 -20.033 1.00 87.31 124 LYS A CA 1
ATOM 1037 C C . LYS A 1 124 ? 18.905 -24.740 -19.049 1.00 87.31 124 LYS A C 1
ATOM 1039 O O . LYS A 1 124 ? 18.104 -23.908 -19.471 1.00 87.31 124 LYS A O 1
ATOM 1044 N N . TYR A 1 125 ? 19.175 -24.898 -17.752 1.00 85.19 125 TYR A N 1
ATOM 1045 C CA . TYR A 1 125 ? 18.562 -24.106 -16.687 1.00 85.19 125 TYR A CA 1
ATOM 1046 C C . TYR A 1 125 ? 18.964 -22.627 -16.754 1.00 85.19 125 TYR A C 1
ATOM 1048 O O . TYR A 1 125 ? 18.089 -21.762 -16.752 1.00 85.19 125 TYR A O 1
ATOM 1056 N N . GLY A 1 126 ? 20.257 -22.322 -16.892 1.00 80.75 126 GLY A N 1
ATOM 1057 C CA . GLY A 1 126 ? 20.729 -20.940 -16.965 1.00 80.75 126 GLY A CA 1
ATOM 1058 C C . GLY A 1 126 ? 20.208 -20.196 -18.195 1.00 80.75 126 GLY A C 1
ATOM 1059 O O . GLY A 1 126 ? 19.776 -19.053 -18.069 1.00 80.75 126 GLY A O 1
ATOM 1060 N N . ARG A 1 127 ? 20.101 -20.865 -19.355 1.00 86.19 127 ARG A N 1
ATOM 1061 C CA . ARG A 1 127 ? 19.433 -20.292 -20.544 1.00 86.19 127 ARG A CA 1
ATOM 1062 C C . ARG A 1 127 ? 17.960 -19.975 -20.293 1.00 86.19 127 ARG A C 1
ATOM 1064 O O . ARG A 1 127 ? 17.482 -18.927 -20.720 1.00 86.19 127 ARG A O 1
ATOM 1071 N N . LYS A 1 128 ? 17.233 -20.860 -19.601 1.00 85.62 128 LYS A N 1
ATOM 1072 C CA . LYS A 1 128 ? 15.827 -20.625 -19.236 1.00 85.62 128 LYS A CA 1
ATOM 1073 C C . LYS A 1 128 ? 15.701 -19.424 -18.291 1.00 85.62 128 LYS A C 1
ATOM 1075 O O . LYS A 1 128 ? 14.884 -18.545 -18.544 1.00 85.62 128 LYS A O 1
ATOM 1080 N N . LYS A 1 129 ? 16.548 -19.338 -17.262 1.00 83.25 129 LYS A N 1
ATOM 1081 C CA . LYS A 1 129 ? 16.522 -18.239 -16.285 1.00 83.25 129 LYS A CA 1
ATOM 1082 C C . LYS A 1 129 ? 16.913 -16.883 -16.868 1.00 83.25 129 LYS A C 1
ATOM 1084 O O . LYS A 1 129 ? 16.254 -15.899 -16.543 1.00 83.25 129 LYS A O 1
ATOM 1089 N N . ALA A 1 130 ? 17.881 -16.841 -17.782 1.00 79.88 130 ALA A N 1
ATOM 1090 C CA . ALA A 1 130 ? 18.232 -15.623 -18.512 1.00 79.88 130 ALA A CA 1
ATOM 1091 C C . ALA A 1 130 ? 17.056 -15.095 -19.357 1.00 79.88 130 ALA A C 1
ATOM 1093 O O . ALA A 1 130 ? 16.790 -13.897 -19.367 1.00 79.88 130 ALA A O 1
ATOM 1094 N N . ARG A 1 131 ? 16.286 -15.986 -20.003 1.00 80.12 131 ARG A N 1
ATOM 1095 C CA . ARG A 1 131 ? 15.070 -15.604 -20.748 1.00 80.12 131 ARG A CA 1
ATOM 1096 C C . ARG A 1 131 ? 13.963 -15.095 -19.831 1.00 80.12 131 ARG A C 1
ATOM 1098 O O . ARG A 1 131 ? 13.351 -14.077 -20.126 1.00 80.12 131 ARG A O 1
ATOM 1105 N N . GLU A 1 132 ? 13.717 -15.784 -18.718 1.00 80.50 132 GLU A N 1
ATOM 1106 C CA . GLU A 1 132 ? 12.728 -15.350 -17.724 1.00 80.50 132 GLU A CA 1
ATOM 1107 C C . GLU A 1 132 ? 13.081 -13.971 -17.148 1.00 80.50 132 GLU A C 1
ATOM 1109 O O . GLU A 1 132 ? 12.201 -13.138 -16.960 1.00 80.50 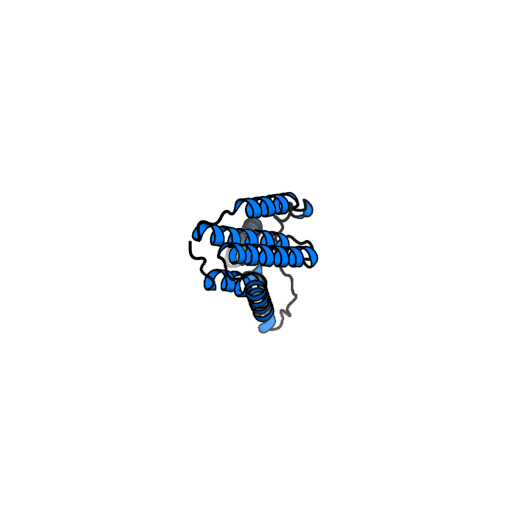132 GLU A O 1
ATOM 1114 N N . GLN A 1 133 ? 14.363 -13.708 -16.893 1.00 79.31 133 GLN A N 1
ATOM 1115 C CA . GLN A 1 133 ? 14.842 -12.408 -16.433 1.00 79.31 133 GLN A CA 1
ATOM 1116 C C . GLN A 1 133 ? 14.691 -11.322 -17.498 1.00 79.31 133 GLN A C 1
ATOM 1118 O O . GLN A 1 133 ? 14.171 -10.257 -17.188 1.00 79.31 133 GLN A O 1
ATOM 1123 N N . ALA A 1 134 ? 15.077 -11.595 -18.746 1.00 77.06 134 ALA A N 1
ATOM 1124 C CA . ALA A 1 134 ? 14.893 -10.656 -19.849 1.00 77.06 134 ALA A CA 1
ATOM 1125 C C . ALA A 1 134 ? 13.410 -10.303 -20.056 1.00 77.06 134 ALA A C 1
ATOM 1127 O O . ALA A 1 134 ? 13.079 -9.136 -20.250 1.00 77.06 134 ALA A O 1
ATOM 1128 N N . MET A 1 135 ? 12.506 -11.285 -19.945 1.00 76.44 135 MET A N 1
ATOM 1129 C CA . MET A 1 135 ? 11.063 -11.034 -20.014 1.00 76.44 135 MET A CA 1
ATOM 1130 C C . MET A 1 135 ? 10.560 -10.197 -18.840 1.00 76.44 135 MET A C 1
ATOM 1132 O O . MET A 1 135 ? 9.815 -9.252 -19.073 1.00 76.44 135 MET A O 1
ATOM 1136 N N . ARG A 1 136 ? 10.992 -10.485 -17.605 1.00 76.06 136 ARG A N 1
ATOM 1137 C CA . ARG A 1 136 ? 10.645 -9.649 -16.444 1.00 76.06 136 ARG A CA 1
ATOM 1138 C C . ARG A 1 136 ? 11.150 -8.218 -16.608 1.00 76.06 136 ARG A C 1
ATOM 1140 O O . ARG A 1 136 ? 10.404 -7.290 -16.327 1.00 76.06 136 ARG A O 1
ATOM 1147 N N . ASN A 1 137 ? 12.374 -8.040 -17.106 1.00 76.50 137 ASN A N 1
ATOM 1148 C CA . ASN A 1 137 ? 12.943 -6.717 -17.346 1.00 76.50 137 ASN A CA 1
ATOM 1149 C C . ASN A 1 137 ? 12.167 -5.949 -18.422 1.00 76.50 137 ASN A C 1
ATOM 1151 O O . ASN A 1 137 ? 11.927 -4.759 -18.278 1.00 76.50 137 ASN A O 1
ATOM 1155 N N . TYR A 1 138 ? 11.730 -6.627 -19.482 1.00 76.12 138 TYR A N 1
ATOM 1156 C CA . TYR A 1 138 ? 10.902 -6.014 -20.517 1.00 76.12 138 TYR A CA 1
ATOM 1157 C C . TYR A 1 138 ? 9.494 -5.669 -20.003 1.00 76.12 138 TYR A C 1
ATOM 1159 O O . TYR A 1 138 ? 9.020 -4.561 -20.224 1.00 76.12 138 TYR A O 1
ATOM 1167 N N . GLN A 1 139 ? 8.837 -6.580 -19.278 1.00 74.00 139 GLN A N 1
ATOM 1168 C CA . GLN A 1 139 ? 7.481 -6.384 -18.745 1.00 74.00 139 GLN A CA 1
ATOM 1169 C C . GLN A 1 139 ? 7.416 -5.286 -17.679 1.00 74.00 139 GLN A C 1
ATOM 1171 O O . GLN A 1 139 ? 6.482 -4.489 -17.685 1.00 74.00 139 GLN A O 1
ATOM 1176 N N . ASN A 1 140 ? 8.425 -5.221 -16.810 1.00 75.69 140 ASN A N 1
ATOM 1177 C CA . ASN A 1 140 ? 8.521 -4.227 -15.740 1.00 75.69 140 ASN A CA 1
ATOM 1178 C C . ASN A 1 140 ? 9.278 -2.959 -16.181 1.00 75.69 140 ASN A C 1
ATOM 1180 O O . ASN A 1 140 ? 9.511 -2.067 -15.368 1.00 75.69 140 ASN A O 1
ATOM 1184 N N . GLY A 1 141 ? 9.690 -2.896 -17.450 1.00 69.88 141 GLY A N 1
ATOM 1185 C CA . GLY A 1 141 ? 10.466 -1.808 -18.026 1.00 69.88 141 GLY A CA 1
ATOM 1186 C C . GLY A 1 141 ? 9.652 -0.541 -18.279 1.00 69.88 141 GLY A C 1
ATOM 1187 O O . GLY A 1 141 ? 8.460 -0.596 -18.609 1.00 69.88 141 GLY A O 1
ATOM 1188 N N . SER A 1 142 ? 10.317 0.618 -18.208 1.00 75.00 142 SER A N 1
ATOM 1189 C CA . SER A 1 142 ? 9.705 1.892 -18.603 1.00 75.00 142 SER A CA 1
ATOM 1190 C C . SER A 1 142 ? 9.238 1.837 -20.071 1.00 75.00 142 SER A C 1
ATOM 1192 O O . SER A 1 142 ? 9.788 1.068 -20.870 1.00 75.00 142 SER A O 1
ATOM 1194 N N . PRO A 1 143 ? 8.221 2.622 -20.476 1.00 75.12 143 PRO A N 1
ATOM 1195 C CA . PRO A 1 143 ? 7.786 2.680 -21.875 1.00 75.12 143 PRO A CA 1
ATOM 1196 C C . PRO A 1 143 ? 8.937 2.994 -22.842 1.00 75.12 143 PRO A C 1
ATOM 1198 O O . PRO A 1 143 ? 9.034 2.386 -23.905 1.00 75.12 143 PRO A O 1
ATOM 1201 N N . LYS A 1 144 ? 9.854 3.877 -22.426 1.00 72.12 144 LYS A N 1
ATOM 1202 C CA . LYS A 1 144 ? 11.065 4.235 -23.171 1.00 72.12 144 LYS A CA 1
ATOM 1203 C C . LYS A 1 144 ? 12.029 3.053 -23.319 1.00 72.12 144 LYS A C 1
ATOM 1205 O O . LYS A 1 144 ? 12.454 2.761 -24.431 1.00 72.12 144 LYS A O 1
ATOM 1210 N N . TYR A 1 145 ? 12.291 2.309 -22.241 1.00 72.50 145 TYR A N 1
ATOM 1211 C CA . TYR A 1 145 ? 13.121 1.099 -22.286 1.00 72.50 145 TYR A CA 1
ATOM 1212 C C . TYR A 1 145 ? 12.529 0.015 -23.198 1.00 72.50 145 TYR A C 1
ATOM 1214 O O . TYR A 1 145 ? 13.249 -0.605 -23.978 1.00 72.50 145 TYR A O 1
ATOM 1222 N N . ARG A 1 146 ? 11.209 -0.207 -23.143 1.00 75.81 146 ARG A N 1
ATOM 1223 C CA . ARG A 1 146 ? 10.529 -1.156 -24.040 1.00 75.81 146 ARG A CA 1
ATOM 1224 C C . ARG A 1 146 ? 10.658 -0.738 -25.504 1.00 75.81 146 ARG A C 1
ATOM 1226 O O . ARG A 1 146 ? 11.016 -1.572 -26.331 1.00 75.81 146 ARG A O 1
ATOM 1233 N N . ALA A 1 147 ? 10.458 0.547 -25.799 1.00 76.25 147 ALA A N 1
ATOM 1234 C CA . ALA A 1 147 ? 10.627 1.094 -27.142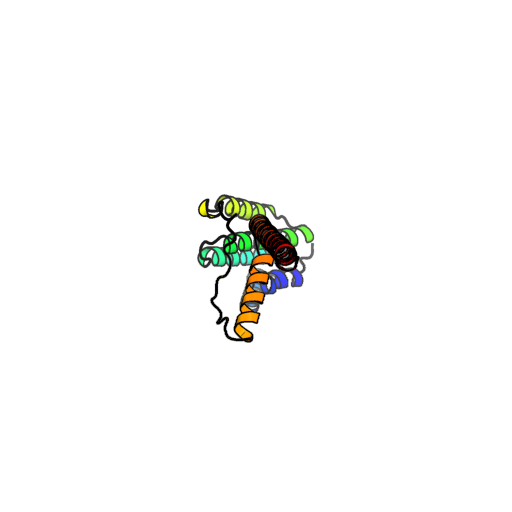 1.00 76.25 147 ALA A CA 1
ATOM 1235 C C . ALA A 1 147 ? 12.070 0.945 -27.660 1.00 76.25 147 ALA A C 1
ATOM 1237 O O . ALA A 1 147 ? 12.269 0.555 -28.808 1.00 76.25 147 ALA A O 1
ATOM 1238 N N . GLU A 1 148 ? 13.080 1.183 -26.818 1.00 74.56 148 GLU A N 1
ATOM 1239 C CA . GLU A 1 148 ? 14.489 0.949 -27.162 1.00 74.56 148 GLU A CA 1
ATOM 1240 C C . GLU A 1 148 ? 14.770 -0.536 -27.449 1.00 74.56 148 GLU A C 1
ATOM 1242 O O . GLU A 1 148 ? 15.393 -0.859 -28.461 1.00 74.56 148 GLU A O 1
ATOM 1247 N N . GLN A 1 149 ? 14.264 -1.454 -26.616 1.00 74.00 149 GLN A N 1
ATOM 1248 C CA . GLN A 1 149 ? 14.408 -2.901 -26.826 1.00 74.00 149 GLN A CA 1
ATOM 1249 C C . GLN A 1 149 ? 13.741 -3.377 -28.121 1.00 74.00 149 GLN A C 1
ATOM 1251 O O . GLN A 1 149 ? 14.301 -4.212 -28.836 1.00 74.00 149 GLN A O 1
ATOM 1256 N N . ASP A 1 150 ? 12.561 -2.857 -28.445 1.00 74.06 150 ASP A N 1
ATOM 1257 C CA . ASP A 1 150 ? 11.844 -3.228 -29.664 1.00 74.06 150 ASP A CA 1
ATOM 1258 C C . ASP A 1 150 ? 12.511 -2.653 -30.915 1.00 74.06 150 ASP A C 1
ATOM 1260 O O . ASP A 1 150 ? 12.624 -3.352 -31.922 1.00 74.06 150 ASP A O 1
ATOM 1264 N N . ASN A 1 151 ? 13.062 -1.441 -30.829 1.00 76.62 151 ASN A N 1
ATOM 1265 C CA . ASN A 1 151 ? 13.864 -0.854 -31.899 1.00 76.62 151 ASN A CA 1
ATOM 1266 C C . ASN A 1 151 ? 15.141 -1.679 -32.155 1.00 76.62 151 ASN A C 1
ATOM 1268 O O . ASN A 1 151 ? 15.450 -2.009 -33.29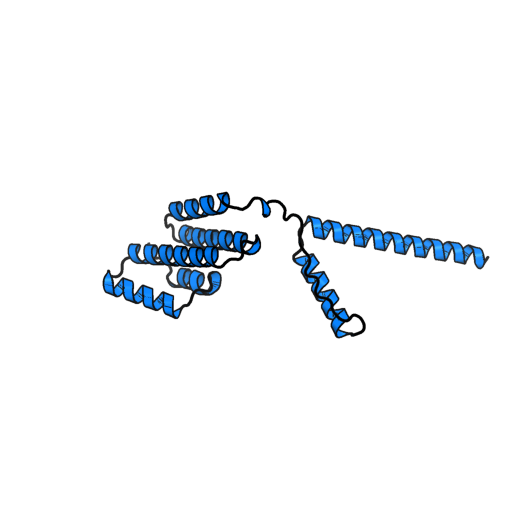8 1.00 76.62 151 ASN A O 1
ATOM 1272 N N . ILE A 1 152 ? 15.844 -2.113 -31.101 1.00 71.94 152 ILE A N 1
ATOM 1273 C CA . ILE A 1 152 ? 17.015 -2.999 -31.229 1.00 71.94 152 ILE A CA 1
ATOM 1274 C C . ILE A 1 152 ? 16.632 -4.324 -31.905 1.00 71.94 152 ILE A C 1
ATOM 1276 O O . ILE A 1 152 ? 17.310 -4.751 -32.840 1.00 71.94 152 ILE A O 1
ATOM 1280 N N . LYS A 1 153 ? 15.536 -4.973 -31.484 1.00 68.12 153 LYS A N 1
ATOM 1281 C CA . LYS A 1 153 ? 15.050 -6.213 -32.122 1.00 68.12 153 LYS A CA 1
ATOM 1282 C C . LYS A 1 153 ? 14.729 -6.006 -33.602 1.00 68.12 153 LYS A C 1
ATOM 1284 O O . LYS A 1 153 ? 15.057 -6.870 -34.419 1.00 68.12 153 LYS A O 1
ATOM 1289 N N . LEU A 1 154 ? 14.108 -4.879 -33.948 1.00 67.31 154 LEU A N 1
ATOM 1290 C CA . LEU A 1 154 ? 13.781 -4.522 -35.326 1.00 67.31 154 LEU A CA 1
ATOM 1291 C C . LEU A 1 154 ? 15.054 -4.390 -36.175 1.00 67.31 154 LEU A C 1
ATOM 1293 O O . LEU A 1 154 ? 15.164 -5.058 -37.202 1.00 67.31 154 LEU A O 1
ATOM 1297 N N . TRP A 1 155 ? 16.051 -3.629 -35.714 1.00 63.81 155 TRP A N 1
ATOM 1298 C CA . TRP A 1 155 ? 17.328 -3.475 -36.422 1.00 63.81 155 TRP A CA 1
ATOM 1299 C C . TRP A 1 155 ? 18.093 -4.788 -36.577 1.00 63.81 155 TRP A C 1
ATOM 1301 O O . TRP A 1 155 ? 18.583 -5.077 -37.666 1.00 63.81 155 TRP A O 1
ATOM 1311 N N . VAL A 1 156 ? 18.152 -5.621 -35.534 1.00 75.06 156 VAL A N 1
ATOM 1312 C CA . VAL A 1 156 ? 18.778 -6.953 -35.616 1.00 75.06 156 VAL A CA 1
ATOM 1313 C C . VAL A 1 156 ? 18.084 -7.813 -36.674 1.00 75.06 156 VAL A C 1
ATOM 1315 O O . VAL A 1 156 ? 18.753 -8.459 -37.478 1.00 75.06 156 VAL A O 1
ATOM 1318 N N . THR A 1 157 ? 16.751 -7.785 -36.725 1.00 68.56 157 THR A N 1
ATOM 1319 C CA . THR A 1 157 ? 15.973 -8.539 -37.719 1.00 68.56 157 THR A CA 1
ATOM 1320 C C . THR A 1 157 ? 16.258 -8.049 -39.140 1.00 68.56 157 THR A C 1
ATOM 1322 O O . THR A 1 157 ? 16.484 -8.860 -40.036 1.00 68.56 157 THR A O 1
ATOM 1325 N N . ILE A 1 158 ? 16.318 -6.729 -39.342 1.00 74.94 158 ILE A N 1
ATOM 1326 C CA . ILE A 1 158 ? 16.665 -6.117 -40.632 1.00 74.94 158 ILE A CA 1
ATOM 1327 C C . ILE A 1 158 ? 18.073 -6.538 -41.072 1.00 74.94 158 ILE A C 1
ATOM 1329 O O . ILE A 1 158 ? 18.254 -6.964 -42.210 1.00 74.94 158 ILE A O 1
ATOM 1333 N N . ILE A 1 159 ? 19.059 -6.483 -40.172 1.00 79.38 159 ILE A N 1
ATOM 1334 C CA . ILE A 1 159 ? 20.442 -6.887 -40.464 1.00 79.38 159 ILE A CA 1
ATOM 1335 C C . ILE A 1 159 ? 20.504 -8.358 -40.890 1.00 79.38 159 ILE A C 1
ATOM 1337 O O . ILE A 1 159 ? 21.170 -8.680 -41.874 1.00 79.38 159 ILE A O 1
ATOM 1341 N N . VAL A 1 160 ? 19.786 -9.249 -40.197 1.00 81.06 160 VAL A N 1
ATOM 1342 C CA . VAL A 1 160 ? 19.719 -10.675 -40.558 1.00 81.06 160 VAL A CA 1
ATOM 1343 C C . VAL A 1 160 ? 19.118 -10.862 -41.952 1.00 81.06 160 VAL A C 1
ATOM 1345 O O . VAL A 1 160 ? 19.673 -11.609 -42.754 1.00 81.06 160 VAL A O 1
ATOM 1348 N N . LEU A 1 161 ? 18.027 -10.163 -42.276 1.00 78.94 161 LEU A N 1
ATOM 1349 C CA . LEU A 1 161 ? 17.396 -10.244 -43.598 1.00 78.94 161 LEU A CA 1
ATOM 1350 C C . LEU A 1 161 ? 18.323 -9.755 -44.716 1.00 78.94 161 LEU A C 1
ATOM 1352 O O . LEU A 1 161 ? 18.404 -10.398 -45.762 1.00 78.94 161 LEU A O 1
ATOM 1356 N N . ILE A 1 162 ? 19.064 -8.668 -44.482 1.00 82.69 162 ILE A N 1
ATOM 1357 C CA . ILE A 1 162 ? 20.076 -8.167 -45.423 1.00 82.69 162 ILE A CA 1
ATOM 1358 C C . ILE A 1 162 ? 21.166 -9.219 -45.632 1.00 82.69 162 ILE A C 1
ATOM 1360 O O . ILE A 1 162 ? 21.505 -9.525 -46.773 1.00 82.69 162 ILE A O 1
ATOM 1364 N N . PHE A 1 163 ? 21.679 -9.820 -44.555 1.00 83.94 163 PHE A N 1
ATOM 1365 C CA . PHE A 1 163 ? 22.693 -10.872 -44.645 1.00 83.94 163 PHE A CA 1
ATOM 1366 C C . PHE A 1 163 ? 22.214 -12.073 -45.461 1.00 83.94 163 PHE A C 1
ATOM 1368 O O . PHE A 1 163 ? 22.949 -12.571 -46.310 1.00 83.94 163 PHE A O 1
ATOM 1375 N N . VAL A 1 164 ? 20.976 -12.516 -45.238 1.00 84.25 164 VAL A N 1
ATOM 1376 C CA . VAL A 1 164 ? 20.363 -13.614 -45.990 1.00 84.25 164 VAL A CA 1
ATOM 1377 C C . VAL A 1 164 ? 20.236 -13.251 -47.472 1.00 84.25 164 VAL A C 1
ATOM 1379 O O . VAL A 1 164 ? 20.635 -14.039 -48.327 1.00 84.25 164 VAL A O 1
ATOM 1382 N N . ALA A 1 165 ? 19.745 -12.051 -47.790 1.00 83.06 165 ALA A N 1
ATOM 1383 C CA . ALA A 1 165 ? 19.603 -11.588 -49.169 1.00 83.06 165 ALA A CA 1
ATOM 1384 C C . ALA A 1 165 ? 20.956 -11.493 -49.895 1.00 83.06 165 ALA A C 1
ATOM 1386 O O . ALA A 1 165 ? 21.088 -11.982 -51.016 1.00 83.06 165 ALA A O 1
ATOM 1387 N N . VAL A 1 166 ? 21.976 -10.929 -49.240 1.00 87.81 166 VAL A N 1
ATOM 1388 C CA . VAL A 1 166 ? 23.345 -10.845 -49.772 1.00 87.81 166 VAL A CA 1
ATOM 1389 C C . VAL A 1 166 ? 23.941 -12.236 -49.966 1.00 87.81 166 VAL A C 1
ATOM 1391 O O . VAL A 1 166 ? 24.541 -12.499 -51.005 1.00 87.81 166 VAL A O 1
ATOM 1394 N N . PHE A 1 167 ? 23.748 -13.148 -49.011 1.00 87.69 167 PHE A N 1
ATOM 1395 C CA . PHE A 1 167 ? 24.226 -14.524 -49.116 1.00 87.69 167 PHE A CA 1
ATOM 1396 C C . PHE A 1 167 ? 23.616 -15.252 -50.320 1.00 87.69 167 PHE A C 1
ATOM 1398 O O . PHE A 1 167 ? 24.349 -15.851 -51.105 1.00 87.69 167 PHE A O 1
ATOM 1405 N N . TYR A 1 168 ? 22.297 -15.163 -50.516 1.00 86.00 168 TYR A N 1
ATOM 1406 C CA . TYR A 1 168 ? 21.636 -15.771 -51.675 1.00 86.00 168 TYR A CA 1
ATOM 1407 C C . TYR A 1 168 ? 22.026 -15.102 -52.996 1.00 86.00 168 TYR A C 1
ATOM 1409 O O . TYR A 1 168 ? 22.197 -15.795 -53.997 1.00 86.00 168 TYR A O 1
ATOM 1417 N N . TRP A 1 169 ? 22.228 -13.783 -53.003 1.00 88.75 169 TRP A N 1
ATOM 1418 C CA . TRP A 1 169 ? 22.725 -13.067 -54.175 1.00 88.75 169 TRP A CA 1
ATOM 1419 C C . TRP A 1 169 ? 24.144 -13.514 -54.557 1.00 88.75 169 TRP A C 1
ATOM 1421 O O . TRP A 1 169 ? 24.383 -13.869 -55.710 1.00 88.75 169 TRP A O 1
ATOM 1431 N N . LEU A 1 170 ? 25.063 -13.596 -53.590 1.00 86.00 170 LEU A N 1
ATOM 1432 C CA . LEU A 1 170 ? 26.420 -14.110 -53.803 1.00 86.00 170 LEU A CA 1
ATOM 1433 C C . LEU A 1 170 ? 26.406 -15.568 -54.268 1.00 86.00 170 LEU A C 1
ATOM 1435 O O . LEU A 1 170 ? 27.102 -15.909 -55.219 1.00 86.00 170 LEU A O 1
ATOM 1439 N N . LYS A 1 171 ? 25.575 -16.414 -53.650 1.00 85.19 171 LYS A N 1
ATOM 1440 C CA . LYS A 1 171 ? 25.403 -17.811 -54.059 1.00 85.19 171 LYS A CA 1
ATOM 1441 C C . LYS A 1 171 ? 24.934 -17.913 -55.515 1.00 85.19 171 LYS A C 1
ATOM 1443 O O . LYS A 1 171 ? 25.532 -18.650 -56.288 1.00 85.19 171 LYS A O 1
ATOM 1448 N N . SER A 1 172 ? 23.951 -17.104 -55.919 1.00 84.44 172 SER A N 1
ATOM 1449 C CA . SER A 1 172 ? 23.459 -17.069 -57.307 1.00 84.44 172 SER A CA 1
ATOM 1450 C C . SER A 1 172 ? 24.507 -16.609 -58.329 1.00 84.44 172 SER A C 1
ATOM 1452 O O . SER A 1 172 ? 24.412 -16.961 -59.498 1.00 84.44 172 SER A O 1
ATOM 1454 N N . LYS A 1 173 ? 25.510 -15.834 -57.894 1.00 81.69 173 LYS A N 1
ATOM 1455 C CA . LYS A 1 173 ? 26.638 -15.377 -58.719 1.00 81.69 173 LYS A CA 1
ATOM 1456 C C . LYS A 1 173 ? 27.799 -16.369 -58.791 1.00 81.69 173 LYS A C 1
ATOM 1458 O O . LYS A 1 173 ? 28.655 -16.199 -59.647 1.00 81.69 173 LYS A O 1
ATOM 1463 N N . LEU A 1 174 ? 27.857 -17.332 -57.874 1.00 74.31 174 LEU A N 1
ATOM 1464 C CA . LEU A 1 174 ? 28.896 -18.364 -57.821 1.00 74.31 174 LEU A CA 1
ATOM 1465 C C . LEU A 1 174 ? 28.432 -19.694 -58.437 1.00 74.31 174 LEU A C 1
ATOM 1467 O O . LEU A 1 174 ? 29.271 -20.495 -58.833 1.00 74.31 174 LEU A O 1
ATOM 1471 N N . GLU A 1 175 ? 27.119 -19.933 -58.503 1.00 66.31 175 GLU A N 1
ATOM 1472 C CA . GLU A 1 175 ? 26.508 -21.136 -59.095 1.00 66.31 175 GLU A CA 1
ATOM 1473 C C . GLU A 1 175 ? 26.038 -20.946 -60.555 1.00 66.31 175 GLU A C 1
ATOM 1475 O O . GLU A 1 175 ? 25.481 -21.879 -61.133 1.00 66.31 175 GLU A O 1
ATOM 1480 N N . GLY A 1 176 ? 26.257 -19.769 -61.153 1.00 52.41 176 GLY A N 1
ATOM 1481 C CA . GLY A 1 176 ? 26.007 -19.476 -62.573 1.00 52.41 176 GLY A CA 1
ATOM 1482 C C . GLY A 1 176 ? 27.270 -19.007 -63.274 1.00 52.41 176 GLY A C 1
ATOM 1483 O O . GLY A 1 176 ? 27.426 -19.352 -64.465 1.00 52.41 176 GLY A O 1
#

Secondary structure (DSSP, 8-state):
----HHHHHHIIIIIT---HHHHHHHHHHHHHHH---HHHHHHHHHHHHHHHHHHHHHHS-S-HHHHHHHHHHHHHHHHHHHHTT---HHHHHHHHHHHHT--GGGTT------------TTSHHHHHHHHHHHHHHHHTS-HHHHHHHHHHHHHHHHHHHHHHHHHHHHHHHH--